Protein AF-A0A8J5I3P6-F1 (afdb_monomer)

Sequence (74 aa):
MDTEEDQGKKKVTVFFGTQTRTAKGFTKALAEEAKARYPNAIFKVMDIDEYATEDDEYEENLKKESLALLFLAT

Structure (mmCIF, N/CA/C/O backbone):
data_AF-A0A8J5I3P6-F1
#
_entry.id   AF-A0A8J5I3P6-F1
#
loop_
_atom_site.group_PDB
_atom_site.id
_atom_site.type_symbol
_atom_site.label_atom_id
_atom_site.label_alt_id
_atom_site.label_comp_id
_atom_site.label_asym_id
_atom_site.label_entity_id
_atom_site.label_seq_id
_atom_site.pdbx_PDB_ins_code
_atom_site.Cartn_x
_atom_site.Cartn_y
_atom_site.Cartn_z
_atom_site.occupancy
_atom_site.B_iso_or_equiv
_atom_site.auth_seq_id
_atom_site.auth_comp_id
_atom_site.auth_asym_id
_atom_site.auth_atom_id
_atom_site.pdbx_PDB_model_num
ATOM 1 N N . MET A 1 1 ? -13.332 13.488 -1.677 1.00 33.91 1 MET A N 1
ATOM 2 C CA . MET A 1 1 ? -12.868 12.111 -1.417 1.00 33.91 1 MET A CA 1
ATOM 3 C C . MET A 1 1 ? -13.074 11.872 0.059 1.00 33.91 1 MET A C 1
ATOM 5 O O . MET A 1 1 ? -12.599 12.705 0.815 1.00 33.91 1 MET A O 1
ATOM 9 N N . ASP A 1 2 ? -13.863 10.859 0.420 1.00 36.44 2 ASP A N 1
ATOM 10 C CA . ASP A 1 2 ? -14.307 10.548 1.785 1.00 36.44 2 ASP A CA 1
ATOM 11 C C . ASP A 1 2 ? -13.260 10.848 2.860 1.00 36.44 2 ASP A C 1
ATOM 13 O O . ASP A 1 2 ? -12.304 10.101 3.066 1.00 36.44 2 ASP A O 1
ATOM 17 N N . THR A 1 3 ? -13.478 11.959 3.558 1.00 43.41 3 THR A N 1
ATOM 18 C CA . THR A 1 3 ? -12.857 12.255 4.844 1.00 43.41 3 THR A CA 1
ATOM 19 C C . THR A 1 3 ? -13.675 11.536 5.915 1.00 43.41 3 THR A C 1
ATOM 21 O O . THR A 1 3 ? -14.283 12.165 6.774 1.00 43.41 3 THR A O 1
ATOM 24 N N . GLU A 1 4 ? -13.773 10.209 5.825 1.00 41.91 4 GLU A N 1
ATOM 25 C CA . GLU A 1 4 ? -14.249 9.420 6.954 1.00 41.91 4 GLU A CA 1
ATOM 26 C C . GLU A 1 4 ? -13.086 9.326 7.934 1.00 41.91 4 GLU A C 1
ATOM 28 O O . GLU A 1 4 ? -12.074 8.677 7.670 1.00 41.91 4 GLU A O 1
ATOM 33 N N . GLU A 1 5 ? -13.209 10.056 9.040 1.00 48.72 5 GLU A N 1
ATOM 34 C CA . GLU A 1 5 ? -12.401 9.886 10.239 1.00 48.72 5 GLU A CA 1
ATOM 35 C C . GLU A 1 5 ? -12.317 8.388 10.570 1.00 48.72 5 GLU A C 1
ATOM 37 O O . GLU A 1 5 ? -13.258 7.780 11.084 1.00 48.72 5 GLU A O 1
ATOM 42 N N . ASP A 1 6 ? -11.186 7.784 10.202 1.00 53.09 6 ASP A N 1
ATOM 43 C CA . ASP A 1 6 ? -10.846 6.385 10.429 1.00 53.09 6 ASP A CA 1
ATOM 44 C C . ASP A 1 6 ? -10.889 6.155 11.947 1.00 53.09 6 ASP A C 1
ATOM 46 O O . ASP A 1 6 ? -10.016 6.614 12.682 1.00 53.09 6 ASP A O 1
ATOM 50 N N . GLN A 1 7 ? -11.987 5.559 12.417 1.00 48.59 7 GLN A N 1
ATOM 51 C CA . GLN A 1 7 ? -12.444 5.437 13.808 1.00 48.59 7 GLN A CA 1
ATOM 52 C C . GLN A 1 7 ? -11.397 4.816 14.761 1.00 48.59 7 GLN A C 1
ATOM 54 O O . GLN A 1 7 ? -11.528 3.671 15.195 1.00 48.59 7 GLN A O 1
ATOM 59 N N . GLY A 1 8 ? -10.322 5.541 15.080 1.00 60.09 8 GLY A N 1
ATOM 60 C CA . GLY A 1 8 ? -9.226 5.104 15.950 1.00 60.09 8 GLY A CA 1
ATOM 61 C C . GLY A 1 8 ? -8.404 3.908 15.442 1.00 60.09 8 GLY A C 1
ATOM 62 O O . GLY A 1 8 ? -7.509 3.449 16.155 1.00 60.09 8 GLY A O 1
ATOM 63 N N . LYS A 1 9 ? -8.680 3.380 14.242 1.00 72.50 9 LYS A N 1
ATOM 64 C CA . LYS A 1 9 ? -7.960 2.234 13.671 1.00 72.50 9 LYS A CA 1
ATOM 65 C C . LYS A 1 9 ? -6.746 2.717 12.887 1.00 72.50 9 LYS A C 1
ATOM 67 O O . LYS A 1 9 ? -6.791 3.702 12.161 1.00 72.50 9 LYS A O 1
ATOM 72 N N . LYS A 1 10 ? -5.617 2.021 13.042 1.00 85.31 10 LYS A N 1
ATOM 73 C CA . LYS A 1 10 ? -4.399 2.361 12.295 1.00 85.31 10 LYS A CA 1
ATOM 74 C C . LYS A 1 10 ? -4.530 1.883 10.852 1.00 85.31 10 LYS A C 1
ATOM 76 O O . LYS A 1 10 ? -4.704 0.685 10.614 1.00 85.31 10 LYS A O 1
ATOM 81 N N . LYS A 1 11 ? -4.389 2.810 9.905 1.00 88.25 11 LYS A N 1
ATOM 82 C CA . LYS A 1 11 ? -4.273 2.510 8.478 1.00 88.25 11 LYS A CA 1
ATOM 83 C C . LYS A 1 11 ? -2.852 2.044 8.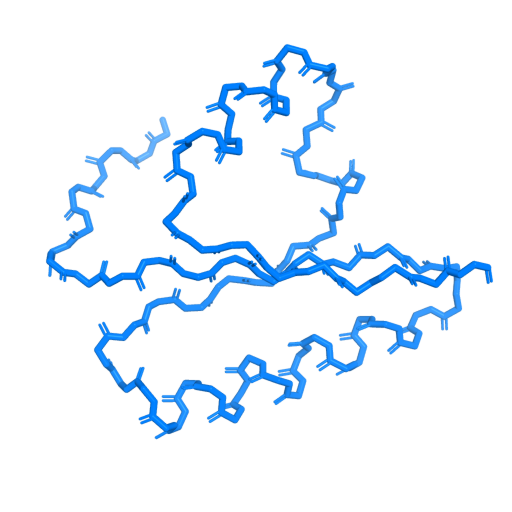154 1.00 88.25 11 LYS A C 1
ATOM 85 O O . LYS A 1 11 ? -1.876 2.691 8.529 1.00 88.25 11 LYS A O 1
ATOM 90 N N . VAL A 1 12 ? -2.749 0.920 7.456 1.00 92.31 12 VAL A N 1
ATOM 91 C CA . VAL A 1 12 ? -1.503 0.363 6.931 1.00 92.31 12 VAL A CA 1
ATOM 92 C C . VAL A 1 12 ? -1.647 0.226 5.424 1.00 92.31 12 VAL A C 1
ATOM 94 O O . VAL A 1 12 ? -2.516 -0.507 4.943 1.00 92.31 12 VAL A O 1
ATOM 97 N N . THR A 1 13 ? -0.784 0.903 4.679 1.00 94.62 13 THR A N 1
ATOM 98 C CA . THR A 1 13 ? -0.775 0.825 3.218 1.00 94.62 13 THR A CA 1
ATOM 99 C C . THR A 1 13 ? 0.430 0.015 2.754 1.00 94.62 13 THR A C 1
ATOM 101 O O . THR A 1 13 ? 1.569 0.267 3.143 1.00 94.62 13 THR A O 1
ATOM 104 N N . VAL A 1 14 ? 0.168 -1.020 1.961 1.00 95.25 14 VAL A N 1
ATOM 105 C CA . VAL A 1 14 ? 1.159 -1.950 1.422 1.00 95.25 14 VAL A CA 1
ATOM 106 C C . VAL A 1 14 ? 1.312 -1.665 -0.067 1.00 95.25 14 VAL A C 1
ATOM 108 O O . VAL A 1 14 ? 0.458 -2.030 -0.875 1.00 95.25 14 VAL A O 1
ATOM 111 N N . PHE A 1 15 ? 2.405 -1.002 -0.411 1.00 95.31 15 PHE A N 1
ATOM 112 C CA . PHE A 1 15 ? 2.774 -0.641 -1.768 1.00 95.31 15 PHE A CA 1
ATOM 113 C C . PHE A 1 15 ? 3.513 -1.782 -2.456 1.00 95.31 15 PHE A C 1
ATOM 115 O O . PHE A 1 15 ? 4.338 -2.463 -1.838 1.00 95.31 15 PHE A O 1
ATOM 122 N N . PHE A 1 16 ? 3.260 -1.966 -3.748 1.00 94.81 16 PHE A N 1
ATOM 123 C CA . PHE A 1 16 ? 4.080 -2.816 -4.602 1.00 94.81 16 PHE A CA 1
ATOM 124 C C . PHE A 1 16 ? 4.495 -2.083 -5.875 1.00 94.81 16 PHE A C 1
ATOM 126 O O . PHE A 1 16 ? 3.707 -1.342 -6.444 1.00 94.81 16 PHE A O 1
ATOM 133 N N . GLY A 1 17 ? 5.716 -2.354 -6.333 1.00 92.38 17 GLY A N 1
ATOM 134 C CA . GLY A 1 17 ? 6.203 -2.004 -7.666 1.00 92.38 17 GLY A CA 1
ATOM 135 C C . GLY A 1 17 ? 6.798 -3.258 -8.296 1.00 92.38 17 GLY A C 1
ATOM 136 O O . GLY A 1 17 ? 7.688 -3.889 -7.717 1.00 92.38 17 GLY A O 1
ATOM 137 N N . THR A 1 18 ? 6.255 -3.713 -9.427 1.00 85.94 18 THR A N 1
ATOM 138 C CA . THR A 1 18 ? 6.678 -4.987 -10.027 1.00 85.94 18 THR A CA 1
ATOM 139 C C . THR A 1 18 ? 6.462 -5.054 -11.528 1.00 85.94 18 THR A C 1
ATOM 141 O O . THR A 1 18 ? 5.381 -4.766 -12.024 1.00 85.94 18 THR A O 1
ATOM 144 N N . GLN A 1 19 ? 7.468 -5.557 -12.244 1.00 84.06 19 GLN A N 1
ATOM 145 C CA . GLN A 1 19 ? 7.349 -5.852 -13.675 1.00 84.06 19 GLN A CA 1
ATOM 146 C C . GLN A 1 19 ? 6.668 -7.209 -13.930 1.00 84.06 19 GLN A C 1
ATOM 148 O O . GLN A 1 19 ? 5.849 -7.353 -14.832 1.00 84.06 19 GLN A O 1
ATOM 153 N N . THR A 1 20 ? 6.968 -8.221 -13.109 1.00 83.12 20 THR A N 1
ATOM 154 C CA . THR A 1 20 ? 6.547 -9.621 -13.322 1.00 83.12 20 THR A CA 1
ATOM 155 C C . THR A 1 20 ? 5.374 -10.062 -12.443 1.00 83.12 20 THR A C 1
ATOM 157 O O . THR A 1 20 ? 5.032 -11.241 -12.412 1.00 83.12 20 THR A O 1
ATOM 160 N N . ARG A 1 21 ? 4.720 -9.125 -11.741 1.00 81.50 21 ARG A N 1
ATOM 161 C CA . ARG A 1 21 ? 3.572 -9.348 -10.830 1.00 81.50 21 ARG A CA 1
ATOM 162 C C . ARG A 1 21 ? 3.881 -10.117 -9.543 1.00 81.50 21 ARG A C 1
ATOM 164 O O . ARG A 1 21 ? 2.994 -10.250 -8.701 1.00 81.50 21 ARG A O 1
ATOM 171 N N . THR A 1 22 ? 5.115 -10.560 -9.333 1.00 83.50 22 THR A N 1
ATOM 172 C CA . THR A 1 22 ? 5.517 -11.309 -8.136 1.00 83.50 22 THR A CA 1
ATOM 173 C C . THR A 1 22 ? 5.304 -10.507 -6.849 1.00 83.50 22 THR A C 1
ATOM 175 O O . THR A 1 22 ? 4.725 -11.025 -5.894 1.00 83.50 22 THR A O 1
ATOM 178 N N . ALA A 1 23 ? 5.679 -9.221 -6.824 1.00 84.94 23 ALA A N 1
ATOM 179 C CA . ALA A 1 23 ? 5.519 -8.397 -5.620 1.00 84.94 23 ALA A CA 1
ATOM 180 C C . ALA A 1 23 ? 4.040 -8.204 -5.242 1.00 84.94 23 ALA A C 1
ATOM 182 O O . ALA A 1 23 ? 3.696 -8.239 -4.064 1.00 84.94 23 ALA A O 1
ATOM 183 N N . LYS A 1 24 ? 3.145 -8.115 -6.238 1.00 88.12 24 LYS A N 1
ATOM 184 C CA . LYS A 1 24 ? 1.690 -8.035 -6.027 1.00 88.12 24 LYS A CA 1
ATOM 185 C C . LYS A 1 24 ? 1.129 -9.286 -5.343 1.00 88.12 24 LYS A C 1
ATOM 187 O O . LYS A 1 24 ? 0.175 -9.195 -4.575 1.00 88.12 24 LYS A O 1
ATOM 192 N N . GLY A 1 25 ? 1.695 -10.460 -5.627 1.00 90.69 25 GLY A N 1
ATOM 193 C CA . GLY A 1 25 ? 1.336 -11.699 -4.934 1.00 90.69 25 GLY A CA 1
ATOM 194 C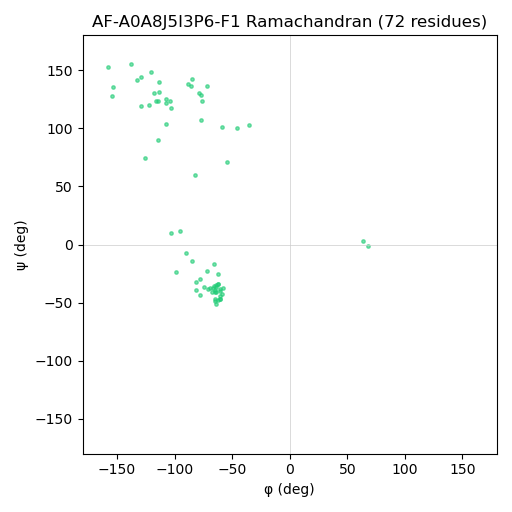 C . GLY A 1 25 ? 1.710 -11.649 -3.452 1.00 90.69 25 GLY A C 1
ATOM 195 O O . GLY A 1 25 ? 0.878 -11.938 -2.593 1.00 90.69 25 GLY A O 1
ATOM 196 N N . PHE A 1 26 ? 2.932 -11.205 -3.150 1.00 91.06 26 PHE A N 1
ATOM 197 C CA . PHE A 1 26 ? 3.418 -11.081 -1.775 1.00 91.06 26 PHE A CA 1
ATOM 198 C C . PHE A 1 26 ? 2.650 -10.041 -0.955 1.00 91.06 26 PHE A C 1
ATOM 200 O O . PHE A 1 26 ? 2.313 -10.315 0.195 1.00 91.06 26 PHE A O 1
ATOM 207 N N . THR A 1 27 ? 2.315 -8.881 -1.528 1.00 94.19 27 THR A N 1
ATOM 208 C CA . THR A 1 27 ? 1.559 -7.849 -0.801 1.00 94.19 27 THR A CA 1
ATOM 209 C C . THR A 1 27 ? 0.144 -8.289 -0.455 1.00 94.19 27 THR A C 1
ATOM 211 O O . THR A 1 27 ? -0.332 -7.991 0.639 1.00 94.19 27 THR A O 1
ATOM 214 N N . LYS A 1 28 ? -0.513 -9.056 -1.333 1.00 93.12 28 LYS A N 1
ATOM 215 C CA . LYS A 1 28 ? -1.812 -9.670 -1.029 1.00 93.12 28 LYS A CA 1
ATOM 216 C C . LYS A 1 28 ? -1.712 -10.678 0.111 1.00 93.12 28 LYS A C 1
ATOM 218 O O . LYS A 1 28 ? -2.454 -10.544 1.078 1.00 93.12 28 LYS A O 1
ATOM 223 N N . ALA A 1 29 ? -0.768 -11.617 0.028 1.00 95.06 29 ALA A N 1
ATOM 224 C CA . ALA A 1 29 ? -0.567 -12.621 1.071 1.00 95.06 29 ALA A CA 1
ATOM 225 C C . ALA A 1 29 ? -0.249 -11.975 2.431 1.00 95.06 29 ALA A C 1
ATOM 227 O O . ALA A 1 29 ? -0.816 -12.355 3.454 1.00 95.06 29 ALA A O 1
ATOM 228 N N . LEU A 1 30 ? 0.602 -10.942 2.440 1.00 94.19 30 LEU A N 1
ATOM 229 C CA . LEU A 1 30 ? 0.899 -10.174 3.645 1.00 94.19 30 LEU A CA 1
ATOM 230 C C . LEU A 1 30 ? -0.348 -9.481 4.198 1.00 94.19 30 LEU A C 1
ATOM 232 O O . LEU A 1 30 ? -0.588 -9.544 5.398 1.00 94.19 30 LEU A O 1
ATOM 236 N N . ALA A 1 31 ? -1.126 -8.803 3.351 1.00 93.94 31 ALA A N 1
ATOM 237 C CA . ALA A 1 31 ? -2.318 -8.091 3.794 1.00 93.94 31 ALA A CA 1
ATOM 238 C C . ALA A 1 31 ? -3.387 -9.045 4.348 1.00 93.94 31 ALA A C 1
ATOM 240 O O . ALA A 1 31 ? -4.056 -8.693 5.315 1.00 93.94 31 ALA A O 1
ATOM 241 N N . GLU A 1 32 ? -3.547 -10.239 3.772 1.00 94.62 32 GLU A N 1
ATOM 242 C CA . GLU A 1 32 ? -4.450 -11.270 4.300 1.00 94.62 32 GLU A CA 1
ATOM 243 C C . GLU A 1 32 ? -3.996 -11.769 5.675 1.00 94.62 32 GLU A C 1
ATOM 245 O O . GLU A 1 32 ? -4.780 -11.748 6.627 1.00 94.62 32 GLU A O 1
ATOM 250 N N . GLU A 1 33 ? -2.717 -12.117 5.818 1.00 94.88 33 GLU A N 1
ATOM 251 C CA . GLU A 1 33 ? -2.163 -12.569 7.095 1.00 94.88 33 GLU A CA 1
ATOM 252 C C . GLU A 1 33 ? -2.214 -11.465 8.164 1.00 94.88 33 GLU A C 1
ATOM 254 O O . GLU A 1 33 ? -2.560 -11.700 9.323 1.00 94.88 33 GLU A O 1
ATOM 259 N N . ALA A 1 34 ? -1.910 -10.225 7.782 1.00 93.31 34 ALA A N 1
ATOM 260 C CA . ALA A 1 34 ? -1.921 -9.092 8.692 1.00 93.31 34 ALA A CA 1
ATOM 261 C C . ALA A 1 34 ? -3.345 -8.732 9.139 1.00 93.31 34 ALA A C 1
ATOM 263 O O . ALA A 1 34 ? -3.547 -8.437 10.315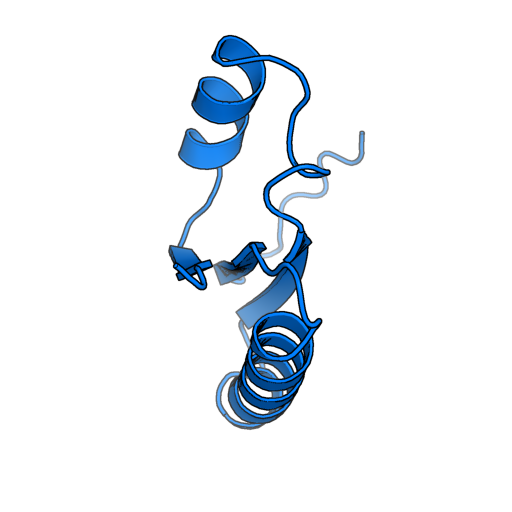 1.00 93.31 34 ALA A O 1
ATOM 264 N N . LYS A 1 35 ? -4.350 -8.838 8.259 1.00 92.06 35 LYS A N 1
ATOM 265 C CA . LYS A 1 35 ? -5.766 -8.696 8.642 1.00 92.06 35 LYS A CA 1
ATOM 266 C C . LYS A 1 35 ? -6.189 -9.749 9.667 1.00 92.06 35 LYS A C 1
ATOM 268 O O . LYS A 1 35 ? -6.902 -9.410 10.608 1.00 92.06 35 LYS A O 1
ATOM 273 N N . ALA A 1 36 ? -5.732 -10.994 9.515 1.00 93.88 36 ALA A N 1
ATOM 274 C CA . ALA A 1 36 ? -6.028 -12.066 10.467 1.00 93.88 36 ALA A CA 1
ATOM 275 C C . ALA A 1 36 ? -5.383 -11.824 11.844 1.00 93.88 36 ALA A C 1
ATOM 277 O O . ALA A 1 36 ? -5.997 -12.099 12.874 1.00 93.88 36 ALA A O 1
ATOM 278 N N . ARG A 1 37 ? -4.161 -11.276 11.877 1.00 95.38 37 ARG A N 1
ATOM 279 C CA . ARG A 1 37 ? -3.424 -10.991 13.123 1.00 95.38 37 ARG A CA 1
ATOM 280 C C . ARG A 1 37 ? -3.832 -9.680 13.801 1.00 95.38 37 ARG A C 1
ATOM 282 O O . ARG A 1 37 ? -3.770 -9.586 15.024 1.00 95.38 37 ARG A O 1
ATOM 289 N N . TYR A 1 38 ? -4.230 -8.671 13.027 1.00 92.56 38 TYR A N 1
ATOM 290 C CA . TYR A 1 38 ? -4.501 -7.310 13.496 1.00 92.56 38 TYR A CA 1
ATOM 291 C C . TYR A 1 38 ? -5.910 -6.846 13.080 1.00 92.56 38 TYR A C 1
ATOM 293 O O . TYR A 1 38 ? -6.049 -5.981 12.213 1.00 92.56 38 TYR A O 1
ATOM 301 N N . PRO A 1 39 ? -6.979 -7.349 13.726 1.00 87.44 39 PRO A N 1
ATOM 302 C CA . PRO A 1 39 ? -8.367 -7.032 13.355 1.00 87.44 39 PRO A CA 1
ATOM 303 C C . PRO A 1 39 ? -8.755 -5.555 13.574 1.00 87.44 39 PRO A C 1
ATOM 305 O O . PRO A 1 39 ? -9.748 -5.071 13.029 1.00 87.44 39 PRO A O 1
ATOM 308 N N . ASN A 1 40 ? -7.963 -4.822 14.363 1.00 88.38 40 ASN A N 1
ATOM 309 C CA . ASN A 1 40 ? -8.156 -3.399 14.658 1.00 88.38 40 ASN A CA 1
ATOM 310 C C . ASN A 1 40 ? -7.337 -2.468 13.744 1.00 88.38 40 ASN A C 1
ATOM 312 O O . ASN A 1 40 ? -7.222 -1.279 14.035 1.00 88.38 40 ASN A O 1
ATOM 316 N N . ALA A 1 41 ? -6.756 -2.989 12.662 1.00 89.50 41 ALA A N 1
ATOM 317 C CA . ALA A 1 41 ? -6.030 -2.210 11.666 1.00 89.50 41 ALA A CA 1
ATOM 318 C C . ALA A 1 41 ? -6.667 -2.369 10.280 1.00 89.50 41 ALA A C 1
ATOM 320 O O . ALA A 1 41 ? -7.222 -3.418 9.946 1.00 89.50 41 ALA A O 1
ATOM 321 N N . ILE A 1 42 ? -6.585 -1.315 9.471 1.00 90.44 42 ILE A N 1
ATOM 322 C CA . ILE A 1 42 ? -7.109 -1.305 8.103 1.00 90.44 42 ILE A CA 1
ATOM 323 C C . ILE A 1 42 ? -5.939 -1.453 7.141 1.00 90.44 42 ILE A C 1
ATOM 325 O O . ILE A 1 42 ? -5.071 -0.590 7.085 1.00 90.44 42 ILE A O 1
ATOM 329 N N . PHE A 1 43 ? -5.933 -2.535 6.363 1.00 92.25 43 PHE A N 1
ATOM 330 C CA . PHE A 1 43 ? -4.878 -2.816 5.389 1.00 92.25 43 PHE A CA 1
ATOM 331 C C . PHE A 1 43 ? -5.347 -2.518 3.967 1.00 92.25 43 PHE A C 1
ATOM 333 O O . PHE A 1 43 ? -6.327 -3.113 3.500 1.00 92.25 43 PHE A O 1
ATOM 340 N N . LYS A 1 44 ? -4.614 -1.648 3.267 1.00 92.50 44 LYS A N 1
ATOM 341 C CA . LYS A 1 44 ? -4.800 -1.343 1.841 1.00 92.50 44 LYS A CA 1
ATOM 342 C C . LYS A 1 44 ? -3.593 -1.830 1.046 1.00 92.50 44 LYS A C 1
ATOM 344 O O . LYS A 1 44 ? -2.469 -1.704 1.512 1.00 92.50 44 LYS A O 1
ATOM 349 N N . VAL A 1 45 ? -3.827 -2.393 -0.136 1.00 93.69 45 VAL A N 1
ATOM 350 C CA . VAL A 1 45 ? -2.769 -2.827 -1.060 1.00 93.69 45 VAL A CA 1
ATOM 351 C C . VAL A 1 45 ? -2.861 -1.954 -2.303 1.00 93.69 45 VAL A C 1
ATOM 353 O O . VAL A 1 45 ? -3.932 -1.903 -2.904 1.00 93.69 45 VAL A O 1
ATOM 356 N N . MET A 1 46 ? -1.77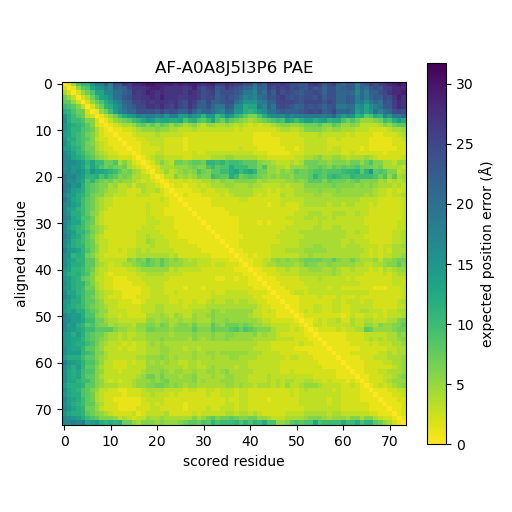3 -1.276 -2.659 1.00 92.81 46 MET A N 1
ATOM 357 C CA . MET A 1 46 ? -1.737 -0.263 -3.722 1.00 92.81 46 MET A CA 1
ATOM 358 C C . MET A 1 46 ? -0.539 -0.505 -4.642 1.00 92.81 46 MET A C 1
ATOM 360 O O . MET A 1 46 ? 0.532 -0.886 -4.165 1.00 92.81 46 MET A O 1
ATOM 364 N N . ASP A 1 47 ? -0.723 -0.293 -5.943 1.00 92.25 47 ASP A N 1
ATOM 365 C CA . ASP A 1 47 ? 0.408 -0.126 -6.856 1.00 92.25 47 ASP A CA 1
ATOM 366 C C . ASP A 1 47 ? 1.036 1.245 -6.581 1.00 92.25 47 ASP A C 1
ATOM 368 O O . ASP A 1 47 ? 0.300 2.210 -6.357 1.00 92.25 47 ASP A O 1
ATOM 372 N N . ILE A 1 48 ? 2.367 1.325 -6.525 1.00 91.12 48 ILE A N 1
ATOM 373 C CA . ILE A 1 48 ? 3.034 2.607 -6.293 1.00 91.12 48 ILE A CA 1
ATOM 374 C C . ILE A 1 48 ? 2.784 3.553 -7.465 1.00 91.12 48 ILE A C 1
ATOM 376 O O . ILE A 1 48 ? 2.458 4.697 -7.203 1.00 91.12 48 ILE A O 1
ATOM 380 N N . ASP A 1 49 ? 2.788 3.063 -8.707 1.00 88.50 49 ASP A N 1
ATOM 381 C CA . ASP A 1 49 ? 2.616 3.904 -9.900 1.00 88.50 49 ASP A CA 1
ATOM 382 C C . ASP A 1 49 ? 1.171 4.417 -10.059 1.00 88.50 49 ASP A C 1
ATOM 384 O O . ASP A 1 49 ? 0.932 5.434 -10.704 1.00 88.50 49 ASP A O 1
ATOM 388 N N . GLU A 1 50 ? 0.190 3.729 -9.463 1.00 90.31 50 GLU A N 1
ATOM 389 C CA . GLU A 1 50 ? -1.217 4.163 -9.441 1.00 90.31 50 GLU A CA 1
ATOM 390 C C . GLU A 1 50 ? -1.548 5.036 -8.219 1.00 90.31 50 GLU A C 1
ATOM 392 O O . GLU A 1 50 ? -2.666 5.540 -8.105 1.00 90.31 50 GLU A O 1
ATOM 397 N N . TYR A 1 51 ? -0.620 5.179 -7.270 1.00 89.94 51 TYR A N 1
ATOM 398 C CA . TYR A 1 51 ? -0.880 5.880 -6.015 1.00 89.94 51 TYR A CA 1
ATOM 399 C C . TYR A 1 51 ? -0.938 7.397 -6.182 1.00 89.94 51 TYR A C 1
ATOM 401 O O . TYR A 1 51 ? -1.718 8.056 -5.495 1.00 89.94 51 TYR A O 1
ATOM 409 N 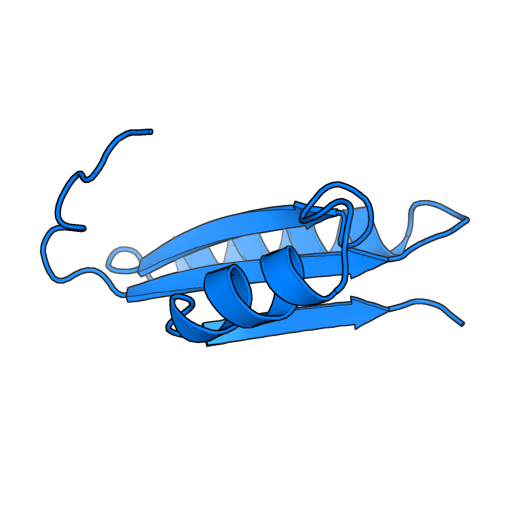N . ALA A 1 52 ? -0.098 7.933 -7.063 1.00 92.19 52 ALA A N 1
ATOM 410 C CA . ALA A 1 52 ? -0.012 9.351 -7.360 1.00 92.19 52 ALA A CA 1
ATOM 411 C C . ALA A 1 52 ? 0.617 9.564 -8.742 1.00 92.19 52 ALA A C 1
ATOM 413 O O . ALA A 1 52 ? 1.394 8.740 -9.230 1.00 92.19 52 ALA A O 1
ATOM 414 N N . THR A 1 53 ? 0.255 10.677 -9.371 1.00 89.25 53 THR A N 1
ATOM 415 C CA . THR A 1 53 ? 0.664 11.024 -10.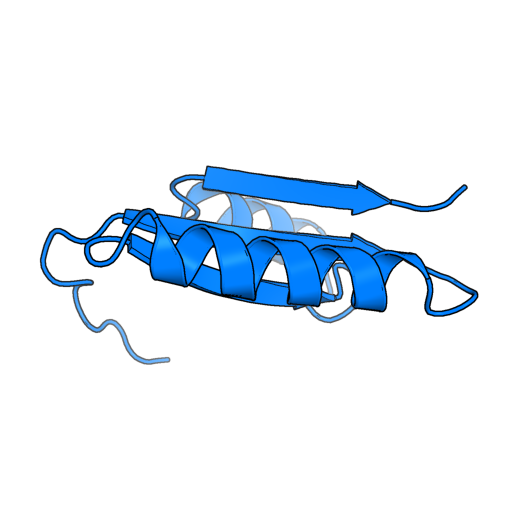740 1.00 89.25 53 THR A CA 1
ATOM 416 C C . THR A 1 53 ? 1.848 11.989 -10.795 1.00 89.25 53 THR A C 1
ATOM 418 O O . THR A 1 53 ? 2.585 11.987 -11.780 1.00 89.25 53 THR A O 1
ATOM 421 N N . GLU A 1 54 ? 2.062 12.769 -9.733 1.00 92.44 54 GLU A N 1
ATOM 422 C CA . GLU A 1 54 ? 3.126 13.773 -9.610 1.00 92.44 54 GLU A CA 1
ATOM 423 C C . GLU A 1 54 ? 3.768 13.727 -8.212 1.00 92.44 54 GLU A C 1
ATOM 425 O O . GLU A 1 54 ? 3.134 13.308 -7.240 1.00 92.44 54 GLU A O 1
ATOM 430 N N . ASP A 1 55 ? 5.021 14.178 -8.094 1.00 91.38 55 ASP A N 1
ATOM 431 C CA . ASP A 1 55 ? 5.800 14.129 -6.843 1.00 91.38 55 ASP A CA 1
ATOM 432 C C . ASP A 1 55 ? 5.119 14.875 -5.681 1.00 91.38 55 ASP A C 1
ATOM 434 O O . ASP A 1 55 ? 5.120 14.386 -4.548 1.00 91.38 55 ASP A O 1
ATOM 438 N N . ASP A 1 56 ? 4.469 16.010 -5.962 1.00 93.50 56 ASP A N 1
ATOM 439 C CA . ASP A 1 56 ? 3.712 16.778 -4.964 1.00 93.50 56 ASP A CA 1
ATOM 440 C C . ASP A 1 56 ? 2.560 15.944 -4.368 1.00 93.50 56 ASP A C 1
ATOM 442 O O . ASP A 1 56 ? 2.310 15.966 -3.159 1.00 93.50 56 ASP A O 1
ATOM 446 N N . GLU A 1 57 ? 1.889 15.133 -5.192 1.00 90.88 57 GLU A N 1
ATOM 447 C CA . GLU A 1 57 ? 0.799 14.257 -4.757 1.00 90.88 57 GLU A CA 1
ATOM 448 C C . GLU A 1 57 ? 1.323 13.091 -3.899 1.00 90.88 57 GLU A C 1
ATOM 450 O O . GLU A 1 57 ? 0.712 12.742 -2.881 1.00 90.88 57 GLU A O 1
ATOM 455 N N . TYR A 1 58 ? 2.490 12.527 -4.238 1.00 89.00 58 TYR A N 1
ATOM 456 C CA . TYR A 1 58 ? 3.164 11.549 -3.376 1.00 89.00 58 TYR A CA 1
ATOM 457 C C . TYR A 1 58 ? 3.502 12.151 -2.016 1.00 89.00 58 TYR A C 1
ATOM 459 O O . TYR A 1 58 ? 3.236 11.520 -0.988 1.00 89.00 58 TYR A O 1
ATOM 467 N N . GLU A 1 59 ? 4.075 13.355 -1.996 1.00 89.94 59 GLU A N 1
ATOM 468 C CA . GLU A 1 59 ? 4.482 14.026 -0.767 1.00 89.94 59 GLU A CA 1
ATOM 469 C C . GLU A 1 59 ? 3.282 14.273 0.157 1.00 89.94 59 GLU A C 1
ATOM 471 O O . GLU A 1 59 ? 3.336 13.956 1.351 1.00 89.94 59 GLU A O 1
ATOM 476 N N . GLU A 1 60 ? 2.177 14.795 -0.375 1.00 90.81 60 GLU A N 1
ATOM 477 C CA . GLU A 1 60 ? 0.972 15.048 0.414 1.00 90.81 60 GLU A CA 1
ATOM 478 C C . GLU A 1 60 ? 0.299 13.764 0.905 1.00 90.81 60 GLU A C 1
ATOM 480 O O . GLU A 1 60 ? -0.181 13.710 2.044 1.00 90.81 60 GLU A O 1
ATOM 485 N N . ASN A 1 61 ? 0.238 12.730 0.065 1.00 88.31 61 ASN A N 1
ATOM 486 C CA . ASN A 1 61 ? -0.471 11.502 0.399 1.00 88.31 61 ASN A CA 1
ATOM 487 C C . ASN A 1 61 ? 0.342 10.621 1.355 1.00 88.31 61 ASN A C 1
ATOM 489 O O . ASN A 1 61 ? -0.210 10.134 2.341 1.00 88.31 61 ASN A O 1
ATOM 493 N N . LEU A 1 62 ? 1.653 10.454 1.140 1.00 89.00 62 LEU A N 1
ATOM 494 C CA . LEU A 1 62 ? 2.515 9.666 2.034 1.00 89.00 62 LEU A CA 1
ATOM 495 C C . LEU A 1 62 ? 2.577 10.247 3.452 1.00 89.00 62 LEU A C 1
ATOM 497 O O . LEU A 1 62 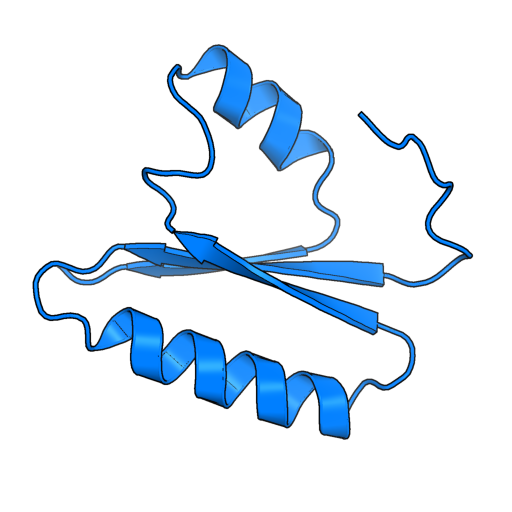? 2.614 9.480 4.412 1.00 89.00 62 LEU A O 1
ATOM 501 N N . LYS A 1 63 ? 2.509 11.577 3.617 1.00 89.44 63 LYS A N 1
ATOM 502 C CA . LYS A 1 63 ? 2.439 12.224 4.944 1.00 89.44 63 LYS A CA 1
ATOM 503 C C . LYS A 1 63 ? 1.189 11.845 5.745 1.00 89.44 63 LYS A C 1
ATOM 505 O O . LYS A 1 63 ? 1.208 11.929 6.971 1.00 89.44 63 LYS A O 1
ATOM 510 N N . LYS A 1 64 ? 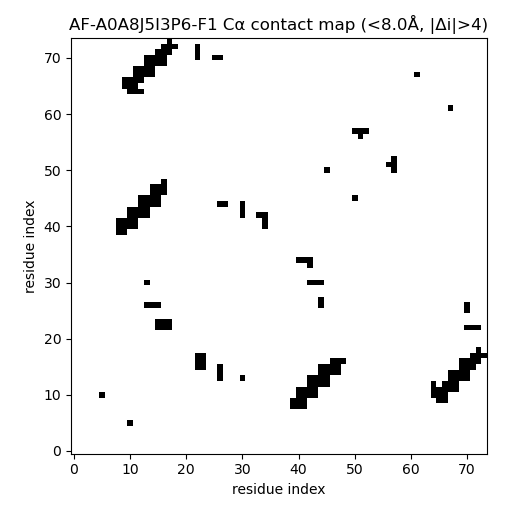0.101 11.456 5.072 1.00 87.44 64 LYS A N 1
ATOM 511 C CA . LYS A 1 64 ? -1.162 11.042 5.707 1.00 87.44 64 LYS A CA 1
ATOM 512 C C . LYS A 1 64 ? -1.153 9.561 6.105 1.00 87.44 64 LYS A C 1
ATOM 514 O O . LYS A 1 64 ? -2.019 9.127 6.865 1.00 87.44 64 LYS A O 1
ATOM 519 N N . GLU A 1 65 ? -0.201 8.770 5.610 1.00 85.94 65 GLU A N 1
ATOM 520 C CA . GLU A 1 65 ? -0.101 7.346 5.925 1.00 85.94 65 GLU A CA 1
ATOM 521 C C . GLU A 1 65 ? 0.495 7.124 7.322 1.00 85.94 65 GLU A C 1
ATOM 523 O O . GLU A 1 65 ? 1.561 7.630 7.660 1.00 85.94 65 GLU A O 1
ATOM 528 N N . SER A 1 66 ? -0.179 6.318 8.151 1.00 87.62 66 SER A N 1
ATOM 529 C CA . SER A 1 66 ? 0.321 5.980 9.496 1.00 87.62 66 SER A CA 1
ATOM 530 C C . SER A 1 66 ? 1.419 4.913 9.473 1.00 87.62 66 SER A C 1
ATOM 532 O O . SER A 1 66 ? 2.265 4.870 10.366 1.00 87.62 66 SER A O 1
ATOM 534 N N . LEU A 1 67 ? 1.381 4.019 8.483 1.00 90.56 67 LEU A N 1
ATOM 535 C CA . LEU A 1 67 ? 2.403 3.012 8.230 1.00 90.56 67 LEU A CA 1
ATOM 536 C C . LEU A 1 67 ? 2.370 2.621 6.751 1.00 90.56 67 LEU A C 1
ATOM 538 O O . LEU A 1 67 ? 1.323 2.223 6.238 1.00 90.56 67 LEU A O 1
ATOM 542 N N . ALA A 1 68 ? 3.529 2.681 6.100 1.00 93.00 68 ALA A N 1
ATOM 543 C CA . ALA A 1 68 ? 3.720 2.276 4.714 1.00 93.00 68 ALA A CA 1
ATOM 544 C C . ALA A 1 68 ? 4.714 1.109 4.632 1.00 93.00 68 ALA A C 1
ATOM 546 O O . ALA A 1 68 ? 5.799 1.170 5.210 1.00 93.00 68 ALA A O 1
ATOM 547 N N . LEU A 1 69 ? 4.353 0.049 3.911 1.00 94.25 69 LEU A N 1
ATOM 548 C CA . LEU A 1 69 ? 5.237 -1.076 3.591 1.00 94.25 69 LEU A CA 1
ATOM 549 C C . LEU A 1 69 ? 5.491 -1.089 2.085 1.00 94.25 69 LEU A C 1
ATOM 551 O O . LEU A 1 69 ? 4.532 -1.017 1.326 1.00 94.25 69 LEU A O 1
ATOM 555 N N . LEU A 1 70 ? 6.747 -1.199 1.650 1.00 93.62 70 LEU A N 1
ATOM 556 C CA . LEU A 1 70 ? 7.113 -1.142 0.232 1.00 93.62 70 LEU A CA 1
ATOM 557 C C . LEU A 1 70 ? 7.706 -2.471 -0.241 1.00 93.62 70 LEU A C 1
ATOM 559 O O . LEU A 1 70 ? 8.702 -2.945 0.301 1.00 93.62 70 LEU A O 1
ATOM 563 N N . PHE A 1 71 ? 7.104 -3.049 -1.280 1.00 92.88 71 PHE A N 1
ATOM 564 C CA . PHE A 1 71 ? 7.563 -4.262 -1.955 1.00 92.88 71 PHE A CA 1
ATOM 565 C C . PHE A 1 71 ? 7.970 -3.923 -3.389 1.00 92.88 71 PHE A C 1
ATOM 567 O O . PHE A 1 71 ? 7.152 -3.966 -4.309 1.00 92.88 71 PHE A O 1
ATOM 574 N N . LEU A 1 72 ? 9.241 -3.570 -3.571 1.00 90.50 72 LEU A N 1
ATOM 575 C CA . LEU A 1 72 ? 9.790 -3.128 -4.850 1.00 90.50 72 LEU A CA 1
ATOM 576 C C . LEU A 1 72 ? 10.687 -4.221 -5.434 1.00 90.50 72 LEU A C 1
ATOM 578 O O . LEU A 1 72 ? 11.642 -4.657 -4.791 1.00 90.50 72 LEU A O 1
ATOM 582 N N . ALA A 1 73 ? 10.363 -4.680 -6.640 1.00 88.12 73 ALA A N 1
ATOM 583 C CA . ALA A 1 73 ? 11.256 -5.524 -7.426 1.00 88.12 73 ALA A CA 1
ATOM 584 C C . ALA A 1 73 ? 12.230 -4.647 -8.231 1.00 88.12 73 ALA A C 1
ATOM 586 O O . ALA A 1 73 ? 11.808 -3.654 -8.821 1.00 88.12 73 ALA A O 1
ATOM 587 N N . THR A 1 74 ? 13.507 -5.037 -8.255 1.00 80.38 74 THR A N 1
ATOM 588 C CA . THR A 1 74 ? 14.554 -4.485 -9.135 1.00 80.38 74 THR A CA 1
ATOM 589 C C . THR A 1 74 ? 14.568 -5.196 -10.479 1.00 80.38 74 THR A C 1
ATOM 591 O O . THR A 1 74 ? 14.376 -6.434 -10.484 1.00 80.38 74 THR A O 1
#

Solvent-accessible surface area (backbone atoms only — not compar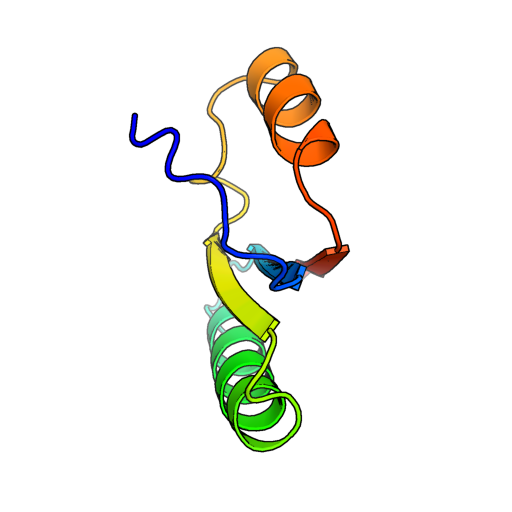able to full-atom values): 4460 Å² total; per-residue (Å²): 127,90,84,67,79,65,84,88,41,53,48,35,40,33,32,24,39,55,93,85,50,60,35,56,54,50,48,49,54,48,46,53,52,46,44,72,75,36,78,67,41,47,74,46,77,43,50,52,81,78,70,42,94,49,71,69,51,43,56,60,53,58,71,69,53,78,37,78,45,82,37,73,65,132

Mean predicted aligned error: 5.89 Å

Radius of gyration: 12.94 Å; Cα contacts (8 Å, |Δi|>4): 97; chains: 1; bounding box: 29×29×30 Å

Secondary structure (DSSP, 8-state):
-------SPEEEEEEEE-SSSHHHHHHHHHHHHHHHH-TTEEEEEEESTTT-SSHHHHHHHHTT-S-EEEEE--

pLDDT: mean 85.49, std 14.62, range [33.91, 95.38]

Organism: Zingiber officinale (NCBI:txid94328)

InterPro domains:
  IPR008254 Flavodoxin/nitric oxide synthase [PS50902] (12-74)
  IPR029039 Flavoprotein-like superfamily [G3DSA:3.40.50.360] (1-74)
  IPR029039 Flavoprotein-like superfamily [SSF52218] (7-74)

Nearest PDB structures (foldseek):
  5gxu-assembly1_A  TM=9.842E-01  e=2.360E-06  Arabidopsis thaliana
  8k5u-assembly1_A  TM=3.931E-01  e=1.401E+00  Ramlibacter sp.
  8jjt-assembly2_A  TM=3.611E-01  e=1.221E+00  Variovorax paradoxus
  8rz3-assembly2_B  TM=3.615E-01  e=1.846E+00  Variovorax paradoxus
  4yq1-assembly1_A  TM=3.422E-01  e=2.790E+00  Haemophilus influenzae Rd KW20

Foldseek 3Di:
DDPPPLPPAAEEEEEEDDDVCPLVVVLVVVQVVCCVVCVRHHYHYDYPCVQDPDPVSVVVVVVVHPHYHYHYDD